Protein AF-E7DSI2-F1 (afdb_monomer_lite)

pLDDT: mean 84.64, std 9.75, range [46.53, 94.88]

Radius of gyration: 19.75 Å; chains: 1; bounding box: 41×17×56 Å

Foldseek 3Di:
DPDQLQVVLVVCVVVVHDDPPFDRDPRSSVVSVVVCVVVVVVVVVVVVVVVCVVVVVVVVVVVPD

Organism: Leptospira interrogans (NCBI:txid173)

Structure (mmCIF, N/CA/C/O backbone):
data_AF-E7DSI2-F1
#
_entry.id   AF-E7DSI2-F1
#
loop_
_atom_site.group_PDB
_atom_site.id
_atom_site.type_symbol
_atom_site.label_atom_id
_atom_site.label_alt_id
_atom_site.label_comp_id
_atom_site.label_asym_id
_atom_site.label_entity_id
_atom_site.label_seq_id
_atom_site.pdbx_PDB_ins_code
_atom_site.Cartn_x
_atom_site.Cartn_y
_atom_site.Cartn_z
_atom_site.occupancy
_atom_site.B_iso_or_equiv
_atom_site.auth_seq_id
_atom_site.auth_comp_id
_atom_site.auth_asym_id
_atom_site.auth_atom_id
_atom_site.pdbx_PDB_model_num
ATOM 1 N N . ILE A 1 1 ? 9.220 -8.552 4.474 1.00 53.28 1 ILE A N 1
ATOM 2 C CA . ILE A 1 1 ? 7.928 -8.159 5.085 1.00 53.28 1 ILE A CA 1
ATOM 3 C C . ILE A 1 1 ? 8.165 -6.853 5.838 1.00 53.28 1 ILE A C 1
ATOM 5 O O . ILE A 1 1 ? 8.654 -6.904 6.952 1.00 53.28 1 ILE A O 1
ATOM 9 N N . GLN A 1 2 ? 7.971 -5.699 5.190 1.00 64.31 2 GLN A N 1
ATOM 10 C CA . GLN A 1 2 ? 8.279 -4.379 5.780 1.00 64.31 2 GLN A CA 1
ATOM 11 C C . GLN A 1 2 ? 7.030 -3.656 6.310 1.00 64.31 2 GLN A C 1
ATOM 13 O O . GLN A 1 2 ? 7.138 -2.776 7.152 1.00 64.31 2 GLN A O 1
ATOM 18 N N . PHE A 1 3 ? 5.840 -4.060 5.857 1.00 68.06 3 PHE A N 1
ATOM 19 C CA . PHE A 1 3 ? 4.568 -3.487 6.282 1.00 68.06 3 PHE A CA 1
ATOM 20 C C . PHE A 1 3 ? 3.636 -4.614 6.720 1.00 68.06 3 PHE A C 1
ATOM 22 O O . PHE A 1 3 ? 3.079 -5.319 5.880 1.00 68.06 3 PHE A O 1
ATOM 29 N N . ASN A 1 4 ? 3.498 -4.812 8.033 1.00 83.25 4 ASN A N 1
ATOM 30 C CA . ASN A 1 4 ? 2.477 -5.691 8.589 1.00 83.25 4 ASN A CA 1
ATOM 31 C C . ASN A 1 4 ? 1.203 -4.863 8.853 1.00 83.25 4 ASN A C 1
ATOM 33 O O . ASN A 1 4 ? 1.212 -4.004 9.736 1.00 83.25 4 ASN A O 1
ATOM 37 N N . PRO A 1 5 ? 0.102 -5.090 8.117 1.00 82.69 5 PRO A N 1
ATOM 38 C CA . PRO A 1 5 ? -1.132 -4.325 8.287 1.00 82.69 5 PRO A CA 1
ATOM 39 C C . PRO A 1 5 ? -1.756 -4.470 9.681 1.00 82.69 5 PRO A C 1
ATOM 41 O O . PRO A 1 5 ? -2.395 -3.531 10.156 1.00 82.69 5 PRO A O 1
ATOM 44 N N . ALA A 1 6 ? -1.553 -5.606 10.360 1.00 85.06 6 ALA A N 1
ATOM 45 C CA . ALA A 1 6 ? -2.016 -5.790 11.735 1.00 85.06 6 ALA A CA 1
ATOM 46 C C . ALA A 1 6 ? -1.265 -4.866 12.702 1.00 85.06 6 ALA A C 1
ATOM 48 O O . ALA A 1 6 ? -1.881 -4.176 13.508 1.00 85.06 6 ALA A O 1
ATOM 49 N N . GLU A 1 7 ? 0.057 -4.809 12.558 1.00 86.94 7 GLU A N 1
ATOM 50 C CA . GLU A 1 7 ? 0.933 -3.968 13.372 1.00 86.94 7 GLU A CA 1
ATOM 51 C C . GLU A 1 7 ? 0.698 -2.478 13.090 1.00 86.94 7 GLU A C 1
ATOM 53 O O . GLU A 1 7 ? 0.655 -1.665 14.007 1.00 86.94 7 GLU A O 1
ATOM 58 N N . LEU A 1 8 ? 0.458 -2.107 11.829 1.00 86.56 8 LEU A N 1
ATOM 59 C CA . LEU A 1 8 ? 0.064 -0.751 11.438 1.00 86.56 8 LEU A CA 1
ATOM 60 C C . LEU A 1 8 ? -1.258 -0.324 12.083 1.00 86.56 8 LEU A C 1
ATOM 62 O O . LEU A 1 8 ? -1.341 0.773 12.630 1.00 86.56 8 LEU A O 1
ATOM 66 N N . ALA A 1 9 ? -2.280 -1.183 12.042 1.00 84.75 9 ALA A N 1
ATOM 67 C CA . ALA A 1 9 ? -3.572 -0.907 12.668 1.00 84.75 9 ALA A CA 1
ATOM 68 C C . ALA A 1 9 ? -3.458 -0.799 14.200 1.00 84.75 9 ALA A C 1
ATOM 70 O O . ALA A 1 9 ? -4.094 0.064 14.811 1.00 84.75 9 ALA A O 1
ATOM 71 N N . GLU A 1 10 ? -2.637 -1.648 14.823 1.00 85.88 10 GLU A N 1
ATOM 72 C CA . GLU A 1 10 ? -2.386 -1.620 16.264 1.00 85.88 10 GLU A CA 1
ATOM 73 C C . GLU A 1 10 ? -1.608 -0.368 16.688 1.00 85.88 10 GLU A C 1
ATOM 75 O O . GLU A 1 10 ? -1.993 0.291 17.656 1.00 85.88 10 GLU A O 1
ATOM 80 N N . ASN A 1 11 ? -0.576 0.012 15.929 1.00 87.06 11 ASN A N 1
ATOM 81 C CA . ASN A 1 11 ? 0.154 1.260 16.132 1.00 87.06 11 ASN A CA 1
ATOM 82 C C . ASN A 1 11 ? -0.781 2.464 15.990 1.00 87.06 11 ASN A C 1
ATOM 84 O O . ASN A 1 11 ? -0.805 3.307 16.881 1.00 87.06 11 ASN A O 1
ATOM 88 N N . LEU A 1 12 ? -1.621 2.515 14.950 1.00 84.62 12 LEU A N 1
ATOM 89 C CA . LEU A 1 12 ? -2.601 3.592 14.770 1.00 84.62 12 LEU A CA 1
ATOM 90 C C . LEU A 1 12 ? -3.474 3.757 16.025 1.00 84.62 12 LEU A C 1
ATOM 92 O O . LEU A 1 12 ? -3.568 4.853 16.574 1.00 84.62 12 LEU A O 1
ATOM 96 N N . LYS A 1 13 ? -4.008 2.642 16.542 1.00 81.50 13 LYS A N 1
ATOM 97 C CA . LYS A 1 13 ? -4.793 2.612 17.781 1.00 81.50 13 LYS A CA 1
ATOM 98 C C . LYS A 1 13 ? -3.981 3.072 19.002 1.00 81.50 13 LYS A C 1
ATOM 100 O O . LYS A 1 13 ? -4.504 3.844 19.802 1.00 81.50 13 LYS A O 1
ATOM 105 N N . LYS A 1 14 ? -2.729 2.620 19.156 1.00 84.56 14 LYS A N 1
ATOM 106 C CA . LYS A 1 14 ? -1.824 3.015 20.258 1.00 84.56 14 LYS A CA 1
ATOM 107 C C . LYS A 1 14 ? -1.501 4.509 20.253 1.00 84.56 14 LYS A C 1
ATOM 109 O O . LYS A 1 14 ? -1.449 5.110 21.320 1.00 84.56 14 LYS A O 1
ATOM 114 N N . TYR A 1 15 ? -1.323 5.107 19.078 1.00 85.19 15 TYR A N 1
ATOM 115 C CA . TYR A 1 15 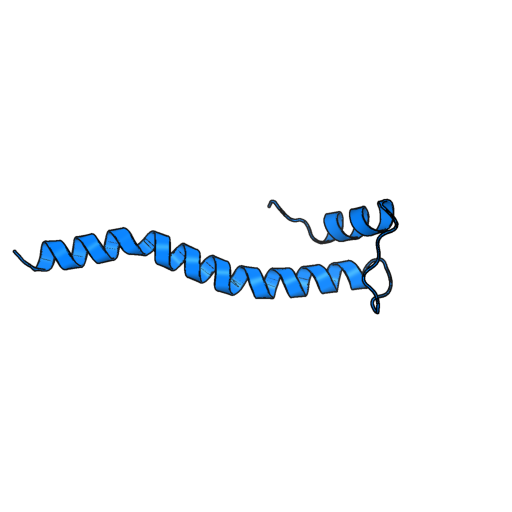? -1.049 6.539 18.919 1.00 85.19 15 TYR A CA 1
ATOM 116 C C . TYR A 1 15 ? -2.321 7.410 18.927 1.00 85.19 15 TYR A C 1
ATOM 118 O O . TYR A 1 15 ? -2.243 8.606 18.659 1.00 85.19 15 TYR A O 1
ATOM 126 N N . GLY A 1 16 ? -3.497 6.838 19.224 1.00 81.00 16 GLY A N 1
ATOM 127 C CA . GLY A 1 16 ? -4.775 7.562 19.240 1.00 81.00 16 GLY A CA 1
ATOM 128 C C . GLY A 1 16 ? -5.308 7.940 17.852 1.00 81.00 16 GLY A C 1
ATOM 129 O O . GLY A 1 16 ? -6.294 8.666 17.745 1.00 81.00 16 GLY A O 1
ATOM 130 N N . GLY A 1 17 ? -4.679 7.444 16.785 1.00 81.69 17 GLY A N 1
ATOM 131 C CA . GLY A 1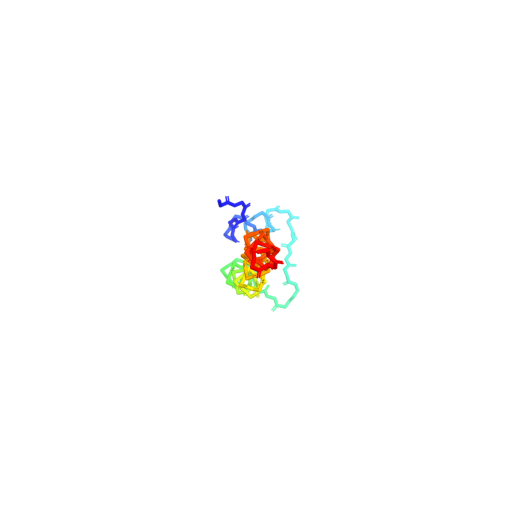 17 ? -5.118 7.625 15.410 1.00 81.69 17 GLY A CA 1
ATOM 132 C C . GLY A 1 17 ? -6.207 6.624 15.030 1.00 81.69 17 GLY A C 1
ATOM 133 O O . GLY A 1 17 ? -6.157 5.439 15.362 1.00 81.69 17 GLY A O 1
ATOM 134 N N . PHE A 1 18 ? -7.201 7.085 14.284 1.00 82.81 18 PHE A N 1
ATOM 135 C CA . PHE A 1 18 ? -8.220 6.226 13.692 1.00 82.81 18 PHE A CA 1
ATOM 136 C C . PHE A 1 18 ? -8.512 6.686 12.271 1.00 82.81 18 PHE A C 1
ATOM 138 O O . PHE A 1 18 ? -8.364 7.860 11.939 1.00 82.81 18 PHE A O 1
ATOM 145 N N . ILE A 1 19 ? -8.924 5.747 11.422 1.00 82.44 19 ILE A N 1
ATOM 146 C CA . ILE A 1 19 ? -9.352 6.070 10.063 1.00 82.44 19 ILE A CA 1
ATOM 147 C C . ILE A 1 19 ? -10.803 6.574 10.154 1.00 82.44 19 ILE A C 1
ATOM 149 O O . ILE A 1 19 ? -11.670 5.807 10.585 1.00 82.44 19 ILE A O 1
ATOM 153 N N . PRO A 1 20 ? -11.097 7.838 9.788 1.00 79.19 20 PRO A N 1
ATOM 154 C CA . PRO A 1 20 ? -12.453 8.368 9.855 1.00 79.19 20 PRO A CA 1
ATOM 155 C C . PRO A 1 20 ? -13.401 7.515 9.002 1.00 79.19 20 PRO A C 1
ATOM 157 O O . PRO A 1 20 ? -13.097 7.193 7.856 1.00 79.19 20 PRO A O 1
ATOM 160 N N . GLY A 1 21 ? -14.543 7.123 9.573 1.00 82.69 21 GLY A N 1
ATOM 161 C CA . GLY A 1 21 ? -15.530 6.262 8.908 1.00 82.69 21 GLY A CA 1
ATOM 162 C C . GLY A 1 21 ? -15.314 4.751 9.077 1.00 82.69 21 GLY A C 1
ATOM 163 O O . GLY A 1 21 ? -16.187 3.983 8.678 1.00 82.69 21 GLY A O 1
ATOM 164 N N . ILE A 1 22 ? -14.219 4.301 9.705 1.00 82.50 22 ILE A N 1
ATOM 165 C CA . ILE A 1 22 ? -13.942 2.875 9.958 1.00 82.50 22 ILE A CA 1
ATOM 166 C C . ILE A 1 22 ? -13.768 2.647 11.460 1.00 82.50 22 ILE A C 1
ATOM 168 O O . ILE A 1 22 ? -12.976 3.318 12.118 1.00 82.50 22 ILE A O 1
ATOM 172 N N . ARG A 1 23 ? -14.501 1.678 12.022 1.00 83.62 23 ARG A N 1
ATOM 173 C CA . ARG A 1 23 ? -14.4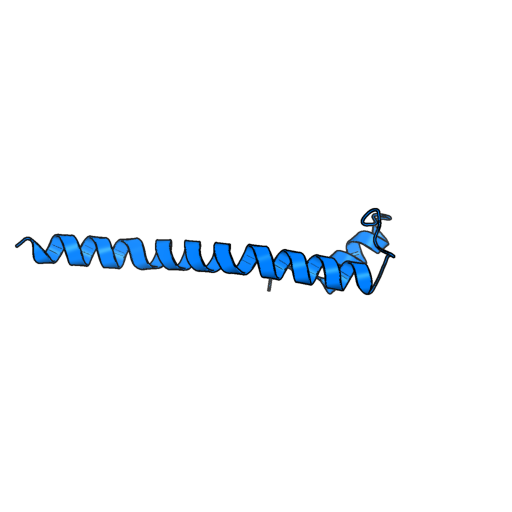02 1.345 13.451 1.00 83.62 23 ARG A CA 1
ATOM 174 C C . ARG A 1 23 ? -12.985 0.828 13.776 1.00 83.62 23 ARG A C 1
ATOM 176 O O . ARG A 1 23 ? -12.539 -0.103 13.101 1.00 83.62 23 ARG A O 1
ATOM 183 N N . PRO A 1 24 ? -12.289 1.386 14.786 1.00 78.56 24 PRO A N 1
ATOM 184 C CA . PRO A 1 24 ? -10.925 0.985 15.130 1.00 78.56 24 PRO A CA 1
ATOM 185 C C . PRO A 1 24 ? -10.812 -0.510 15.466 1.00 78.56 24 PRO A C 1
ATOM 187 O O . PRO A 1 24 ? -11.623 -1.035 16.229 1.00 78.56 24 PRO A O 1
ATOM 190 N N . GLY A 1 25 ? -9.785 -1.186 14.940 1.00 81.81 25 GLY A N 1
ATOM 191 C CA . GLY A 1 25 ? -9.492 -2.601 15.215 1.00 81.81 25 GLY A CA 1
ATOM 192 C C . GLY A 1 25 ? -9.489 -3.467 13.953 1.00 81.81 25 GLY A C 1
ATOM 193 O O . GLY A 1 25 ? -8.762 -3.168 13.007 1.00 81.81 25 GLY A O 1
ATOM 194 N N . SER A 1 26 ? -10.292 -4.541 13.934 1.00 84.69 26 SER A N 1
ATOM 195 C CA . SER A 1 26 ? -10.313 -5.521 12.830 1.00 84.69 26 SER A CA 1
ATOM 196 C C . SER A 1 26 ? -10.626 -4.878 11.474 1.00 84.69 26 SER A C 1
ATOM 198 O O . SER A 1 26 ? -9.923 -5.119 10.498 1.00 84.69 26 SER A O 1
ATOM 200 N N . HIS A 1 27 ? -11.606 -3.971 11.431 1.00 86.75 27 HIS A N 1
ATOM 201 C CA . HIS A 1 27 ? -11.986 -3.282 10.195 1.00 86.75 27 HIS A CA 1
ATOM 202 C C . HIS A 1 27 ? -10.899 -2.327 9.682 1.00 86.75 27 HIS A C 1
ATOM 204 O O . HIS A 1 27 ? -10.754 -2.142 8.475 1.00 86.75 27 HIS A O 1
ATOM 210 N N . THR A 1 28 ? -1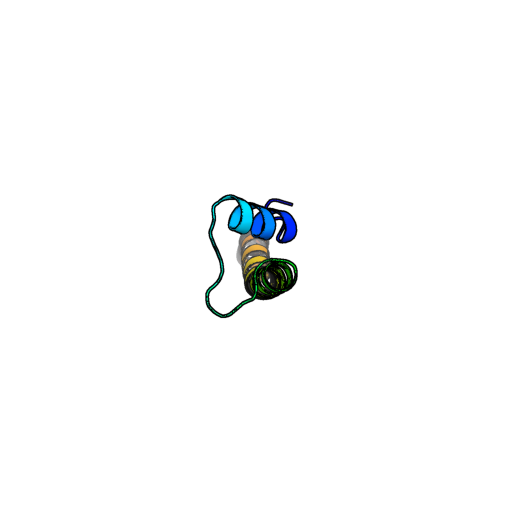0.100 -1.734 10.578 1.00 86.81 28 THR A N 1
ATOM 211 C CA . THR A 1 28 ? -8.930 -0.926 10.201 1.00 86.81 28 THR A CA 1
ATOM 212 C C . THR A 1 28 ? -7.857 -1.796 9.552 1.00 86.81 28 THR A C 1
ATOM 214 O O . THR A 1 28 ? -7.307 -1.406 8.525 1.00 86.81 28 THR A O 1
ATOM 217 N N . LYS A 1 29 ? -7.595 -2.992 10.097 1.00 88.50 29 LYS A N 1
ATOM 218 C CA . LYS A 1 29 ? -6.647 -3.952 9.513 1.00 88.50 29 LYS A CA 1
ATOM 219 C C . LYS A 1 29 ? -7.084 -4.388 8.112 1.00 88.50 29 LYS A C 1
ATOM 221 O O . LYS A 1 29 ? -6.288 -4.283 7.184 1.00 88.50 29 LYS A O 1
ATOM 226 N N . GLU A 1 30 ? -8.338 -4.814 7.953 1.00 89.69 30 GLU A N 1
ATOM 227 C CA . GLU A 1 30 ? -8.893 -5.247 6.657 1.00 89.69 30 GLU A CA 1
ATOM 228 C C . GLU A 1 30 ? -8.834 -4.134 5.608 1.00 89.69 30 GLU A C 1
ATOM 230 O O . GLU A 1 30 ? -8.515 -4.374 4.442 1.00 89.69 30 GLU A O 1
ATOM 235 N N . TYR A 1 31 ? -9.106 -2.893 6.019 1.00 90.06 31 TYR A N 1
ATOM 236 C CA . TYR A 1 31 ? -8.988 -1.744 5.132 1.00 90.06 31 TYR A CA 1
ATOM 237 C C . TYR A 1 31 ? -7.544 -1.530 4.667 1.00 90.06 31 TYR A C 1
ATOM 239 O O . TYR A 1 31 ? -7.300 -1.396 3.467 1.00 90.06 31 TYR A O 1
ATOM 247 N N . ILE A 1 32 ? -6.583 -1.540 5.596 1.00 89.62 32 ILE A N 1
ATOM 248 C CA . ILE A 1 32 ? -5.161 -1.368 5.276 1.00 89.62 32 ILE A CA 1
ATOM 249 C C . ILE A 1 32 ? -4.668 -2.516 4.379 1.00 89.62 32 ILE A C 1
ATOM 251 O O . ILE A 1 32 ? -3.982 -2.247 3.395 1.00 89.62 32 ILE A O 1
ATOM 255 N N . GLU A 1 33 ? -5.062 -3.766 4.643 1.00 90.44 33 GLU A N 1
ATOM 256 C CA . GLU A 1 33 ? -4.766 -4.922 3.775 1.00 90.44 33 GLU A CA 1
ATOM 257 C C . GLU A 1 33 ? -5.305 -4.734 2.359 1.00 90.44 33 GLU A C 1
ATOM 259 O O . GLU A 1 33 ? -4.585 -4.942 1.379 1.00 90.44 33 GLU A O 1
ATOM 264 N N . LYS A 1 34 ? -6.565 -4.311 2.229 1.00 90.75 34 LYS A N 1
ATOM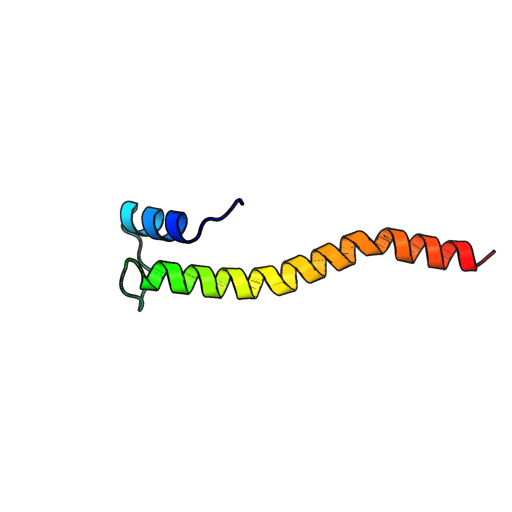 265 C CA . LYS A 1 34 ? -7.197 -4.100 0.924 1.00 90.75 34 LYS A CA 1
ATOM 266 C C . LYS A 1 34 ? -6.494 -3.007 0.126 1.00 90.75 34 LYS A C 1
ATOM 268 O O . LYS A 1 34 ? -6.313 -3.154 -1.085 1.00 90.75 34 LYS A O 1
ATOM 273 N N . VAL A 1 35 ? -6.108 -1.921 0.793 1.00 90.75 35 VAL A N 1
ATOM 274 C CA . VAL A 1 35 ? -5.350 -0.834 0.172 1.00 90.75 35 VAL A CA 1
ATOM 275 C C . VAL A 1 35 ? -3.980 -1.348 -0.259 1.00 90.75 35 VAL A C 1
ATOM 277 O O . VAL A 1 35 ? -3.688 -1.275 -1.449 1.00 90.75 35 VAL A O 1
ATOM 280 N N . LEU A 1 36 ? -3.200 -1.947 0.649 1.00 90.06 36 LEU A N 1
ATOM 281 C CA . LEU A 1 36 ? -1.876 -2.516 0.360 1.00 90.06 36 LEU A CA 1
ATOM 282 C C . LEU A 1 36 ? -1.908 -3.452 -0.850 1.00 90.06 36 LEU A C 1
ATOM 284 O O . LEU A 1 36 ? -1.164 -3.238 -1.802 1.00 90.06 36 LEU A O 1
ATOM 288 N N . ASN A 1 37 ? -2.826 -4.416 -0.883 1.00 90.50 37 ASN A N 1
ATOM 289 C CA . ASN A 1 37 ? -2.933 -5.351 -2.005 1.00 90.50 37 ASN A CA 1
ATOM 290 C C . ASN A 1 37 ? -3.184 -4.645 -3.347 1.00 90.50 37 ASN A C 1
ATOM 292 O O . ASN A 1 37 ? -2.643 -5.056 -4.376 1.00 90.50 37 ASN A O 1
ATOM 296 N N . ARG A 1 38 ? -3.965 -3.558 -3.355 1.00 91.00 38 ARG A N 1
ATOM 297 C CA . ARG A 1 38 ? -4.285 -2.813 -4.578 1.00 91.00 38 ARG A CA 1
ATOM 298 C C . ARG A 1 38 ? -3.116 -1.961 -5.086 1.00 91.00 38 ARG A C 1
ATOM 300 O O . ARG A 1 38 ? -3.008 -1.793 -6.296 1.00 91.00 38 ARG A O 1
ATOM 307 N N . ILE A 1 39 ? -2.252 -1.446 -4.209 1.00 91.50 39 ILE A N 1
ATOM 308 C CA . ILE A 1 39 ? -1.046 -0.682 -4.603 1.00 91.50 39 ILE A CA 1
ATOM 309 C C . ILE A 1 39 ? 0.161 -1.587 -4.878 1.00 91.50 39 ILE A C 1
ATOM 311 O O . ILE A 1 39 ? 0.954 -1.294 -5.772 1.00 91.50 39 ILE A O 1
ATOM 315 N N . THR A 1 40 ? 0.296 -2.706 -4.165 1.00 90.12 40 THR A N 1
ATOM 316 C CA . THR A 1 40 ? 1.411 -3.644 -4.353 1.00 90.12 40 THR A CA 1
ATOM 317 C C . THR A 1 40 ? 1.356 -4.341 -5.710 1.00 90.12 40 THR A C 1
ATOM 319 O O . THR A 1 40 ? 2.403 -4.500 -6.329 1.00 90.12 40 THR A O 1
ATOM 322 N N . LEU A 1 41 ? 0.171 -4.709 -6.213 1.00 90.94 41 LEU A N 1
ATOM 323 C CA . LEU A 1 41 ? 0.018 -5.347 -7.530 1.00 90.94 41 LEU A CA 1
ATOM 324 C C . LEU A 1 41 ? 0.641 -4.536 -8.691 1.00 90.94 41 LEU A C 1
ATOM 326 O O . LEU A 1 41 ? 1.534 -5.059 -9.362 1.00 90.94 41 LEU A O 1
ATOM 330 N N . PRO A 1 42 ? 0.240 -3.273 -8.940 1.00 93.62 42 PRO A N 1
ATOM 331 C CA . PRO A 1 42 ? 0.845 -2.463 -9.996 1.00 93.62 42 PRO A CA 1
ATOM 332 C C . PRO A 1 42 ? 2.304 -2.095 -9.690 1.00 93.62 42 PRO A C 1
ATOM 334 O O . PRO A 1 42 ? 3.121 -2.059 -10.607 1.00 93.62 42 PRO A O 1
ATOM 337 N N . GLY A 1 43 ? 2.665 -1.880 -8.417 1.00 92.06 43 GLY A N 1
ATOM 338 C CA . GLY A 1 43 ? 4.049 -1.595 -8.025 1.00 92.06 43 GLY A CA 1
ATOM 339 C C . GLY A 1 43 ? 5.006 -2.752 -8.329 1.00 92.06 43 GLY A C 1
ATOM 340 O O . GLY A 1 43 ? 6.079 -2.540 -8.890 1.00 92.06 43 GLY A O 1
ATOM 341 N N . ALA A 1 44 ? 4.598 -3.987 -8.036 1.00 92.31 44 ALA A N 1
ATOM 342 C CA . ALA A 1 44 ? 5.367 -5.185 -8.360 1.00 92.31 44 ALA A CA 1
ATOM 343 C C . ALA A 1 44 ? 5.505 -5.380 -9.878 1.00 92.31 44 ALA A C 1
ATOM 345 O O . ALA A 1 44 ? 6.584 -5.726 -10.351 1.00 92.31 44 ALA A O 1
ATOM 346 N N . MET A 1 45 ? 4.447 -5.104 -10.646 1.00 94.00 45 MET A N 1
ATOM 347 C CA . MET A 1 45 ? 4.482 -5.171 -12.111 1.00 94.00 45 MET A CA 1
ATOM 348 C C . MET A 1 45 ? 5.445 -4.140 -12.715 1.00 94.00 45 MET A C 1
ATOM 350 O O . MET A 1 45 ? 6.212 -4.467 -13.619 1.00 94.00 45 MET A O 1
ATOM 354 N N . PHE A 1 46 ? 5.456 -2.915 -12.188 1.00 94.44 46 PHE A N 1
ATOM 355 C CA . PHE A 1 46 ? 6.397 -1.879 -12.608 1.00 94.44 46 PHE A CA 1
ATOM 356 C C . PHE A 1 46 ? 7.852 -2.266 -12.310 1.00 94.44 46 PHE A C 1
ATOM 358 O O . PHE A 1 46 ? 8.713 -2.177 -13.187 1.00 94.44 46 PHE A O 1
ATOM 365 N N . LEU A 1 47 ? 8.123 -2.756 -11.097 1.00 93.81 47 LEU A N 1
ATOM 366 C CA . LEU A 1 47 ? 9.455 -3.220 -10.705 1.00 93.81 47 LEU A CA 1
ATOM 367 C C . LEU A 1 47 ? 9.918 -4.421 -11.541 1.00 93.81 47 LEU A C 1
ATOM 369 O O . LEU A 1 47 ? 11.081 -4.474 -11.934 1.00 93.81 47 LEU A O 1
ATOM 373 N N . ALA A 1 48 ? 9.014 -5.349 -11.865 1.00 93.38 48 ALA A N 1
ATOM 374 C CA . ALA A 1 48 ? 9.301 -6.454 -12.776 1.00 93.38 48 ALA A CA 1
ATOM 375 C C . ALA A 1 48 ? 9.675 -5.945 -14.179 1.00 93.38 48 ALA A C 1
ATOM 377 O O . ALA A 1 48 ? 10.638 -6.428 -14.770 1.00 93.38 48 ALA A O 1
ATOM 378 N N . GLY A 1 49 ? 8.975 -4.925 -14.685 1.00 94.88 49 GLY A N 1
ATOM 379 C CA . GLY A 1 49 ? 9.319 -4.263 -15.945 1.00 94.88 49 GLY A CA 1
ATOM 380 C C . GLY A 1 49 ? 10.713 -3.630 -15.923 1.00 94.88 49 GLY A C 1
ATOM 381 O O . GLY A 1 49 ? 11.504 -3.864 -16.835 1.00 94.88 49 GLY A O 1
ATOM 382 N N . LEU A 1 50 ? 11.055 -2.894 -14.860 1.00 94.50 50 LEU A N 1
ATOM 383 C CA . LEU A 1 50 ? 12.396 -2.322 -14.685 1.00 94.50 50 LEU A CA 1
ATOM 384 C C . LEU A 1 50 ? 13.491 -3.392 -14.613 1.00 94.50 50 LEU A C 1
ATOM 386 O O . LEU A 1 50 ? 14.556 -3.210 -15.198 1.00 94.50 50 LEU A O 1
ATOM 390 N N . ALA A 1 51 ? 13.235 -4.512 -13.937 1.00 93.25 51 ALA A N 1
ATOM 391 C CA . ALA A 1 51 ? 14.189 -5.617 -13.850 1.00 93.25 51 ALA A CA 1
ATOM 392 C C . ALA A 1 51 ? 14.451 -6.276 -15.218 1.00 93.25 51 ALA A C 1
ATOM 394 O O . ALA A 1 51 ? 15.569 -6.710 -15.492 1.00 93.25 51 ALA A O 1
ATOM 395 N N . LEU A 1 52 ? 13.439 -6.325 -16.089 1.00 91.38 52 LEU A N 1
ATOM 396 C CA . LEU A 1 52 ? 13.546 -6.881 -17.442 1.00 91.38 52 LEU A CA 1
ATOM 397 C C . LEU A 1 52 ? 14.088 -5.877 -18.472 1.00 91.38 52 LEU A C 1
ATOM 399 O O . LEU A 1 52 ? 14.586 -6.295 -19.518 1.00 91.38 52 LEU A O 1
ATOM 403 N N . ALA A 1 53 ? 14.029 -4.574 -18.186 1.00 90.94 53 ALA A N 1
ATOM 404 C CA . ALA A 1 53 ? 14.495 -3.518 -19.080 1.00 90.94 53 ALA A CA 1
ATOM 405 C C . ALA A 1 53 ? 15.934 -3.72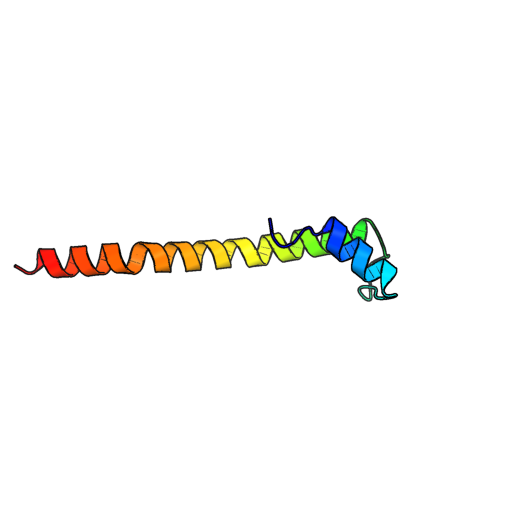7 -19.604 1.00 90.94 53 ALA A C 1
ATOM 407 O O . ALA A 1 53 ? 16.098 -3.732 -20.825 1.00 90.94 53 ALA A O 1
ATOM 408 N N . PRO A 1 54 ? 16.973 -3.965 -18.771 1.00 87.94 54 PRO A N 1
ATOM 409 C CA . PRO A 1 54 ? 18.335 -4.155 -19.279 1.00 87.94 54 PRO A CA 1
ATOM 410 C C . PRO A 1 54 ? 18.461 -5.398 -20.169 1.00 87.94 54 PRO A C 1
ATOM 412 O O . PRO A 1 54 ? 19.141 -5.353 -21.189 1.00 87.94 54 PRO A O 1
ATOM 415 N N . TYR A 1 55 ? 17.758 -6.484 -19.837 1.00 88.62 55 TYR A N 1
ATOM 416 C CA . TYR A 1 55 ? 17.766 -7.710 -20.636 1.00 88.62 55 TYR A CA 1
ATOM 417 C C . TYR A 1 55 ? 17.168 -7.491 -22.034 1.00 88.62 55 TYR A C 1
ATOM 419 O O . TYR A 1 55 ? 17.732 -7.941 -23.031 1.00 88.62 55 TYR A O 1
ATOM 427 N N . ILE A 1 56 ? 16.048 -6.765 -22.123 1.00 88.19 56 ILE A N 1
ATOM 428 C CA . ILE A 1 56 ? 15.405 -6.444 -23.405 1.00 88.19 56 ILE A CA 1
ATOM 429 C C . ILE A 1 56 ? 16.275 -5.491 -24.231 1.00 88.19 56 ILE A C 1
ATOM 431 O O . ILE A 1 56 ? 16.426 -5.710 -25.431 1.00 88.19 56 ILE A O 1
ATOM 435 N N . ILE A 1 57 ? 16.870 -4.471 -23.602 1.00 89.88 57 ILE A N 1
ATOM 436 C CA . ILE A 1 57 ? 17.750 -3.503 -24.276 1.00 89.88 57 ILE A CA 1
ATOM 437 C C . ILE A 1 57 ? 18.955 -4.213 -24.898 1.00 89.88 57 ILE A C 1
ATOM 439 O O . ILE A 1 57 ? 19.218 -4.022 -26.081 1.00 89.88 57 ILE A O 1
ATOM 443 N N . ILE A 1 58 ? 19.644 -5.067 -24.134 1.00 88.06 58 ILE A N 1
ATOM 444 C CA . ILE A 1 58 ? 20.812 -5.816 -24.622 1.00 88.06 58 ILE A CA 1
ATOM 445 C C . ILE A 1 58 ? 20.410 -6.739 -25.775 1.00 88.06 58 ILE A C 1
ATOM 447 O O . ILE A 1 58 ? 21.059 -6.735 -26.814 1.00 88.06 58 ILE A O 1
ATOM 451 N N . LYS A 1 59 ? 19.291 -7.462 -25.645 1.00 84.56 59 LYS A N 1
ATOM 452 C CA . LYS A 1 59 ? 18.802 -8.358 -26.700 1.00 84.56 59 LYS A CA 1
ATOM 453 C C . LYS A 1 59 ? 18.465 -7.621 -28.001 1.00 84.56 59 LYS A C 1
ATOM 455 O O . LYS A 1 59 ? 18.739 -8.146 -29.073 1.00 84.56 59 LYS A O 1
ATOM 460 N N . PHE A 1 60 ? 17.855 -6.437 -27.931 1.00 83.69 60 PHE A N 1
ATOM 461 C CA . PHE A 1 60 ? 17.577 -5.629 -29.126 1.00 83.69 60 PHE A CA 1
ATOM 462 C C . PHE A 1 60 ? 18.851 -5.046 -29.749 1.00 83.69 60 PHE A C 1
ATOM 464 O O . PHE A 1 60 ? 18.917 -4.932 -30.970 1.00 83.69 60 PHE A O 1
ATOM 471 N N . LEU A 1 61 ? 19.846 -4.694 -28.929 1.00 84.56 61 LEU A N 1
ATOM 472 C CA . LEU A 1 61 ? 21.124 -4.157 -29.395 1.00 84.56 61 LEU A CA 1
ATOM 473 C C . LEU A 1 61 ? 21.984 -5.238 -30.085 1.00 84.56 61 LEU A C 1
ATOM 475 O O . LEU A 1 61 ? 22.527 -4.976 -31.154 1.00 84.56 61 LEU A O 1
ATOM 479 N N . ASP A 1 62 ? 22.044 -6.455 -29.526 1.00 69.88 62 ASP A N 1
ATOM 480 C CA . ASP A 1 62 ? 22.791 -7.601 -30.084 1.00 69.88 62 ASP A CA 1
ATOM 481 C C . ASP A 1 62 ? 22.164 -8.176 -31.367 1.00 69.88 62 ASP A C 1
ATOM 483 O O . ASP A 1 62 ? 22.854 -8.802 -32.162 1.00 69.88 62 ASP A O 1
ATOM 487 N N . LEU A 1 63 ? 20.866 -7.958 -31.612 1.00 61.47 63 LEU A N 1
ATOM 488 C CA . LEU A 1 63 ? 20.196 -8.367 -32.859 1.00 61.47 63 LEU A CA 1
ATOM 489 C C . LEU A 1 63 ? 20.496 -7.437 -34.052 1.00 61.47 63 LEU A C 1
ATOM 491 O O . LEU A 1 63 ? 19.994 -7.681 -35.149 1.00 61.47 63 LEU A O 1
ATOM 495 N N . SER A 1 64 ? 21.268 -6.366 -33.845 1.00 57.47 64 SER A N 1
ATOM 496 C CA . SER A 1 64 ? 21.599 -5.375 -34.876 1.00 57.47 64 SER A CA 1
ATOM 497 C C . SER A 1 64 ? 22.994 -5.557 -35.504 1.00 57.47 64 SER A C 1
ATOM 499 O O . SER A 1 64 ? 23.381 -4.704 -36.307 1.00 57.47 64 SER A O 1
ATOM 501 N N . SER A 1 65 ? 23.755 -6.608 -35.159 1.00 46.53 65 SER A N 1
ATOM 502 C CA . SER A 1 65 ? 25.064 -6.938 -35.769 1.00 46.53 65 SER A CA 1
ATOM 503 C C . SER A 1 65 ? 25.106 -8.352 -36.338 1.00 46.53 65 SER A C 1
ATOM 505 O O . SER A 1 65 ? 24.532 -9.260 -35.702 1.00 46.53 65 SER A O 1
#

InterPro domains:
  IPR002208 SecY/SEC61-alpha family [PF00344] (1-59)
  IPR023201 SecY domain superfamily [G3DSA:1.10.3370.10] (1-65)
  IPR023201 SecY domain superfamily [SSF103491] (2-57)

Sequence (65 aa):
IQFNPAELAENLKKYGGFIPGIRPGSHTKEYIEKVLNRITLPGAMFLAGLALAPYIIIKFLDLSS

Secondary structure (DSSP, 8-state):
----HHHHHHHHHHTT---TTS-TTHHHHHHHHHHHHHHHHHHHHHHHHHHHHHHHHHHHHHTT-